Protein AF-A0A0C3FTD2-F1 (afdb_monomer_lite)

Sequence (176 aa):
MTSHFIVRVRRFALPCALFLIIILARHLLPASLKLTTSTSWLQHEVHIQGRWRPVRASLKLPPLPHIITFPPNSNSISTAPLSRMSRFDLKRKRSLEAATQKFQPPQLHFATDAVEQPRVSTDRIAASFRAVALAEKGIAMEQARARLQRGQAQRGQMRSSSWGTRTAKISLGKRR

Organism: Piloderma croceum (strain F 1598) (NCBI:txid765440)

Structure (mmCIF, N/CA/C/O backbone):
data_AF-A0A0C3FTD2-F1
#
_entry.id   AF-A0A0C3FTD2-F1
#
loop_
_atom_site.group_PDB
_atom_site.id
_atom_site.type_symbol
_atom_site.label_atom_id
_atom_site.label_alt_id
_atom_site.label_comp_id
_atom_site.label_asym_id
_atom_site.label_entity_id
_atom_site.label_seq_id
_atom_site.pdbx_PDB_ins_code
_atom_site.Cartn_x
_atom_site.Cartn_y
_atom_site.Cartn_z
_atom_site.occupancy
_atom_site.B_iso_or_equiv
_atom_site.auth_seq_id
_atom_site.auth_comp_id
_atom_site.auth_asym_id
_atom_site.auth_atom_id
_atom_site.pdbx_PDB_model_num
ATOM 1 N N . MET A 1 1 ? 54.713 -14.913 -41.358 1.00 56.16 1 MET A N 1
ATOM 2 C CA . MET A 1 1 ? 53.721 -15.234 -40.298 1.00 56.16 1 MET A CA 1
ATOM 3 C C . MET A 1 1 ? 53.389 -14.059 -39.359 1.00 56.16 1 MET A C 1
ATOM 5 O O . MET A 1 1 ? 52.632 -14.242 -38.417 1.00 56.16 1 MET A O 1
ATOM 9 N N . THR A 1 2 ? 53.873 -12.839 -39.612 1.00 59.28 2 THR A N 1
ATOM 10 C CA . THR A 1 2 ? 53.709 -11.680 -38.708 1.00 59.28 2 THR A CA 1
ATOM 11 C C . THR A 1 2 ? 52.505 -10.782 -39.037 1.00 59.28 2 THR A C 1
ATOM 13 O O . THR A 1 2 ? 51.988 -10.096 -38.159 1.00 59.28 2 THR A O 1
ATOM 16 N N . SER A 1 3 ? 51.983 -10.820 -40.268 1.00 58.59 3 SER A N 1
ATOM 17 C CA . SER A 1 3 ? 50.895 -9.938 -40.728 1.00 58.59 3 SER A CA 1
ATOM 18 C C . SER A 1 3 ? 49.524 -10.256 -40.111 1.00 58.59 3 SER A C 1
ATOM 20 O O . SER A 1 3 ? 48.761 -9.345 -39.792 1.00 58.59 3 SER A O 1
ATOM 22 N N . HIS A 1 4 ? 49.209 -11.532 -39.866 1.00 63.78 4 HIS A N 1
ATOM 23 C CA . HIS A 1 4 ? 47.929 -11.928 -39.261 1.00 63.78 4 HIS A CA 1
ATOM 24 C C . HIS A 1 4 ? 47.820 -11.579 -37.770 1.00 63.78 4 HIS A C 1
ATOM 26 O O . HIS A 1 4 ? 46.714 -11.345 -37.277 1.00 63.78 4 HIS A O 1
ATOM 32 N N . PHE A 1 5 ? 48.949 -11.502 -37.059 1.00 62.19 5 PHE A N 1
ATOM 33 C CA . PHE A 1 5 ? 48.976 -11.106 -35.650 1.00 62.19 5 PHE A CA 1
ATOM 34 C C . PHE A 1 5 ? 48.622 -9.626 -35.480 1.00 62.19 5 PHE A C 1
ATOM 36 O O . PHE A 1 5 ? 47.784 -9.286 -34.647 1.00 62.19 5 PHE A O 1
ATOM 43 N N . ILE A 1 6 ? 49.160 -8.757 -36.338 1.00 65.56 6 ILE A N 1
ATOM 44 C CA . ILE A 1 6 ? 48.936 -7.305 -36.277 1.00 65.56 6 ILE A CA 1
ATOM 45 C C . ILE A 1 6 ? 47.452 -6.959 -36.489 1.00 65.56 6 ILE A C 1
ATOM 47 O O . ILE A 1 6 ? 46.890 -6.128 -35.773 1.00 65.56 6 ILE A O 1
ATOM 51 N N . VAL A 1 7 ? 46.774 -7.645 -37.417 1.00 69.75 7 VAL A N 1
ATOM 52 C CA . VAL A 1 7 ? 45.342 -7.416 -37.685 1.00 69.75 7 VAL A CA 1
ATOM 53 C C . VAL A 1 7 ? 44.468 -7.855 -36.508 1.00 69.75 7 VAL A C 1
ATOM 55 O O . VAL A 1 7 ? 43.484 -7.186 -36.190 1.00 69.75 7 VAL A O 1
ATOM 58 N N . ARG A 1 8 ? 44.824 -8.952 -35.827 1.00 69.94 8 ARG A N 1
ATOM 59 C CA . ARG A 1 8 ? 44.081 -9.433 -34.651 1.00 69.94 8 ARG A CA 1
ATOM 60 C C . ARG A 1 8 ? 44.284 -8.510 -33.452 1.00 69.94 8 ARG A C 1
ATOM 62 O O . ARG A 1 8 ? 43.296 -8.109 -32.847 1.00 69.94 8 ARG A O 1
ATOM 69 N N . VAL A 1 9 ? 45.517 -8.083 -33.178 1.00 72.25 9 VAL A N 1
ATOM 70 C CA . VAL A 1 9 ? 45.818 -7.140 -32.085 1.00 72.25 9 VAL A CA 1
ATOM 71 C C . VAL A 1 9 ? 45.070 -5.815 -32.276 1.00 72.25 9 VAL A C 1
ATOM 73 O O . VAL A 1 9 ? 44.456 -5.313 -31.336 1.00 72.25 9 VAL A O 1
ATOM 76 N N . ARG A 1 10 ? 45.000 -5.294 -33.509 1.00 73.50 10 ARG A N 1
ATOM 77 C CA . ARG A 1 10 ? 44.269 -4.051 -33.816 1.00 73.50 10 ARG A CA 1
ATOM 78 C C . ARG A 1 10 ? 42.753 -4.167 -33.605 1.00 73.50 10 ARG A C 1
ATOM 80 O O . ARG A 1 10 ? 42.123 -3.195 -33.193 1.00 73.50 10 ARG A O 1
ATOM 87 N N . ARG A 1 11 ? 42.168 -5.347 -33.845 1.00 76.25 11 ARG A N 1
ATOM 88 C CA . ARG A 1 11 ? 40.733 -5.605 -33.614 1.00 76.25 11 ARG A CA 1
ATOM 89 C C . ARG A 1 11 ? 40.369 -5.686 -32.131 1.00 76.25 11 ARG A C 1
ATOM 91 O O . ARG A 1 11 ? 39.245 -5.342 -31.794 1.00 76.25 11 ARG A O 1
ATOM 98 N N . PHE A 1 12 ? 41.300 -6.089 -31.264 1.00 79.50 12 PHE A N 1
ATOM 99 C CA . PHE A 1 12 ? 41.093 -6.113 -29.809 1.00 79.50 12 PHE A CA 1
ATOM 100 C C . PHE A 1 12 ? 41.473 -4.796 -29.119 1.00 79.50 12 PHE A C 1
ATOM 102 O O . PHE A 1 12 ? 40.855 -4.429 -28.124 1.00 79.50 12 PHE A O 1
ATOM 109 N N . ALA A 1 13 ? 42.424 -4.038 -29.670 1.00 83.75 13 ALA A N 1
ATOM 110 C CA . ALA A 1 13 ? 42.819 -2.741 -29.119 1.00 83.75 13 ALA A CA 1
ATOM 111 C C . ALA A 1 13 ? 41.670 -1.714 -29.137 1.00 83.75 13 ALA A C 1
ATOM 113 O O . ALA A 1 13 ? 41.499 -0.960 -28.183 1.00 83.75 13 ALA A O 1
ATOM 114 N N . LEU A 1 14 ? 40.850 -1.722 -30.194 1.00 84.81 14 LEU A N 1
ATOM 115 C CA . LEU A 1 14 ? 39.708 -0.816 -30.367 1.00 84.81 14 LEU A CA 1
ATOM 116 C C . LEU A 1 14 ? 38.629 -0.960 -29.271 1.00 84.81 14 LEU A C 1
ATOM 118 O O . LEU A 1 14 ? 38.327 0.041 -28.620 1.00 84.81 14 LEU A O 1
ATOM 122 N N . PRO A 1 15 ? 38.067 -2.156 -29.001 1.00 87.50 15 PRO A N 1
ATOM 123 C CA . PRO A 1 15 ? 37.094 -2.326 -27.924 1.00 87.50 15 PRO A CA 1
ATOM 124 C C . PRO A 1 15 ? 37.710 -2.127 -26.533 1.00 87.50 15 PRO A C 1
ATOM 126 O O . PRO A 1 15 ? 37.036 -1.578 -25.665 1.00 87.50 15 PRO A O 1
ATOM 129 N N . CYS A 1 16 ? 38.981 -2.492 -26.316 1.00 88.81 16 CYS A N 1
ATOM 130 C CA . CYS A 1 16 ? 39.666 -2.232 -25.043 1.00 88.81 16 CYS A CA 1
ATOM 131 C C . CYS A 1 16 ? 39.819 -0.732 -24.762 1.00 88.81 16 CYS A C 1
ATOM 133 O O . CYS A 1 16 ? 39.530 -0.286 -23.653 1.00 88.81 16 CYS A O 1
ATOM 135 N N . ALA A 1 17 ? 40.218 0.058 -25.763 1.00 89.44 17 ALA A N 1
ATOM 136 C CA . ALA A 1 17 ? 40.300 1.510 -25.630 1.00 89.44 17 ALA A CA 1
ATOM 137 C C . ALA A 1 17 ? 38.919 2.126 -25.350 1.00 89.44 17 ALA A C 1
ATOM 139 O O . ALA A 1 17 ? 38.787 2.972 -24.469 1.00 89.44 17 ALA A O 1
ATOM 140 N N . LEU A 1 18 ? 37.874 1.656 -26.037 1.00 90.19 18 LEU A N 1
ATOM 141 C CA . LEU A 1 18 ? 36.503 2.137 -25.846 1.00 90.19 18 LEU A CA 1
ATOM 142 C C . LEU A 1 18 ? 35.978 1.809 -24.435 1.00 90.19 18 LEU A C 1
ATOM 144 O O . LEU A 1 18 ? 35.391 2.663 -23.773 1.00 90.19 18 LEU A O 1
ATOM 148 N N . PHE A 1 19 ? 36.256 0.605 -23.932 1.00 91.25 19 PHE A N 1
ATOM 149 C CA . PHE A 1 19 ? 35.902 0.198 -22.572 1.00 91.25 19 PHE A CA 1
ATOM 150 C C . PHE A 1 19 ? 36.610 1.049 -21.507 1.00 91.25 19 PHE A C 1
ATOM 152 O O . PHE A 1 19 ? 35.969 1.510 -20.561 1.00 91.25 19 PHE A O 1
ATOM 159 N N . LEU A 1 20 ? 37.905 1.328 -21.697 1.00 91.12 20 LEU A N 1
ATOM 160 C CA . LEU A 1 20 ? 38.660 2.226 -20.820 1.00 91.12 20 LEU A CA 1
ATOM 161 C C . LEU A 1 20 ? 38.093 3.648 -20.834 1.00 91.12 20 LEU A C 1
ATOM 163 O O . LEU A 1 20 ? 37.932 4.234 -19.767 1.00 91.12 20 LEU A O 1
ATOM 167 N N . ILE A 1 21 ? 37.715 4.178 -22.002 1.00 90.75 21 ILE A N 1
ATOM 168 C CA . ILE A 1 21 ? 37.077 5.499 -22.115 1.00 90.75 21 ILE A CA 1
ATOM 169 C C . ILE A 1 21 ? 35.747 5.535 -21.352 1.00 90.75 21 ILE A C 1
ATOM 171 O O . ILE A 1 21 ? 35.480 6.513 -20.661 1.00 90.75 21 ILE A O 1
ATOM 175 N N . ILE A 1 22 ? 34.926 4.480 -21.411 1.00 87.75 22 ILE A N 1
ATOM 176 C CA . ILE A 1 22 ? 33.652 4.417 -20.670 1.00 87.75 22 ILE A CA 1
ATOM 177 C C . ILE A 1 22 ? 33.888 4.401 -19.154 1.00 87.75 22 ILE A C 1
ATOM 179 O O . ILE A 1 22 ? 33.173 5.082 -18.415 1.00 87.75 22 ILE A O 1
ATOM 183 N N . ILE A 1 23 ? 34.880 3.645 -18.674 1.00 86.75 23 ILE A N 1
ATOM 184 C CA . ILE A 1 23 ? 35.241 3.618 -17.248 1.00 86.75 23 ILE A CA 1
ATOM 185 C C . ILE A 1 23 ? 35.757 4.987 -16.807 1.00 86.75 23 ILE A C 1
ATOM 187 O O . ILE A 1 23 ? 35.319 5.499 -15.776 1.00 86.75 23 ILE A O 1
ATOM 191 N N . LEU A 1 24 ? 36.636 5.599 -17.602 1.00 85.19 24 LEU A N 1
ATOM 192 C CA . LEU A 1 24 ? 37.183 6.917 -17.309 1.00 85.19 24 LEU A CA 1
ATOM 193 C C . LEU A 1 24 ? 36.079 7.976 -17.311 1.00 85.19 24 LEU A C 1
ATOM 195 O O . LEU A 1 24 ? 36.019 8.779 -16.392 1.00 85.19 24 LEU A O 1
ATOM 199 N N . ALA A 1 25 ? 35.147 7.926 -18.265 1.00 82.50 25 ALA A N 1
ATOM 200 C CA . ALA A 1 25 ? 33.978 8.797 -18.295 1.00 82.50 25 ALA A CA 1
ATOM 201 C C . ALA A 1 25 ? 33.096 8.604 -17.054 1.00 82.50 25 ALA A C 1
ATOM 203 O O . ALA A 1 25 ? 32.657 9.584 -16.472 1.00 82.50 25 ALA A O 1
ATOM 204 N N . ARG A 1 26 ? 32.879 7.372 -16.575 1.00 77.00 26 ARG A N 1
ATOM 205 C CA . ARG A 1 26 ? 32.138 7.136 -15.320 1.00 77.00 26 ARG A CA 1
ATOM 206 C C . ARG A 1 26 ? 32.865 7.640 -14.076 1.00 77.00 26 ARG A C 1
ATOM 208 O O . ARG A 1 26 ? 32.198 8.040 -13.130 1.00 77.00 26 ARG A O 1
ATOM 215 N N . HIS A 1 27 ? 34.194 7.606 -14.068 1.00 76.06 27 HIS A N 1
ATOM 216 C CA . HIS A 1 27 ? 34.996 8.140 -12.967 1.00 76.06 27 HIS A CA 1
ATOM 217 C C . HIS A 1 27 ? 35.133 9.667 -13.013 1.00 76.06 27 HIS A C 1
ATOM 219 O O . HIS A 1 27 ? 35.222 10.297 -11.962 1.00 76.06 27 HIS A O 1
ATOM 225 N N . LEU A 1 28 ? 35.143 10.250 -14.213 1.00 74.12 28 LEU A N 1
ATOM 226 C CA . LEU A 1 28 ? 35.252 11.688 -14.449 1.00 74.12 28 LEU A CA 1
ATOM 227 C C . LEU A 1 28 ? 33.896 12.397 -14.462 1.00 74.12 28 LEU A C 1
ATOM 229 O O . LEU A 1 28 ? 33.878 13.610 -14.297 1.00 74.12 28 LEU A O 1
ATOM 233 N N . LEU A 1 29 ? 32.775 11.688 -14.642 1.00 63.75 29 LEU A N 1
ATOM 234 C CA . LEU A 1 29 ? 31.450 12.215 -14.324 1.00 63.75 29 LEU A CA 1
ATOM 235 C C . LEU A 1 29 ? 31.308 12.185 -12.798 1.00 63.75 29 LEU A C 1
ATOM 237 O O . LEU A 1 29 ? 31.083 11.112 -12.231 1.00 63.75 29 LEU A O 1
ATOM 241 N N . PRO A 1 30 ? 31.423 13.327 -12.100 1.00 58.53 30 PRO A N 1
ATOM 242 C CA . PRO A 1 30 ? 31.181 13.339 -10.677 1.00 58.53 30 PRO A CA 1
ATOM 243 C C . PRO A 1 30 ? 29.718 12.948 -10.462 1.00 58.53 30 PRO A C 1
ATOM 245 O O . PRO A 1 30 ? 28.794 13.597 -10.954 1.00 58.53 30 PRO A O 1
ATOM 248 N N . ALA A 1 31 ? 29.488 11.886 -9.694 1.00 55.72 31 ALA A N 1
ATOM 249 C CA . ALA A 1 31 ? 28.179 11.545 -9.141 1.00 55.72 31 ALA A CA 1
ATOM 250 C C . ALA A 1 31 ? 27.763 12.572 -8.061 1.00 55.72 31 ALA A C 1
ATOM 252 O O . ALA A 1 31 ? 27.362 12.221 -6.952 1.00 55.72 31 ALA A O 1
ATOM 253 N N . SER A 1 32 ? 27.905 13.863 -8.366 1.00 52.16 32 SER A N 1
ATOM 254 C CA . SER A 1 32 ? 27.607 15.000 -7.507 1.00 52.16 32 SER A CA 1
ATOM 255 C C . SER A 1 32 ? 26.450 15.809 -8.087 1.00 52.16 32 SER A C 1
ATOM 257 O O . SER A 1 32 ? 26.518 17.023 -8.216 1.00 52.16 32 SER A O 1
ATOM 259 N N . LEU A 1 33 ? 25.341 15.135 -8.370 1.00 50.25 33 LEU A N 1
ATOM 260 C CA . LEU A 1 33 ? 24.035 15.728 -8.097 1.00 50.25 33 LEU A CA 1
ATOM 261 C C . LEU A 1 33 ? 23.563 15.188 -6.745 1.00 50.25 33 LEU A C 1
ATOM 263 O O . LEU A 1 33 ? 22.486 14.617 -6.609 1.00 50.25 33 LEU A O 1
ATOM 267 N N . LYS A 1 34 ? 24.399 15.361 -5.713 1.00 50.59 34 LYS A N 1
ATOM 268 C CA . LYS A 1 34 ? 23.869 15.474 -4.358 1.00 50.59 34 LYS A CA 1
ATOM 269 C C . LYS A 1 34 ? 23.172 16.819 -4.351 1.00 50.59 34 LYS A C 1
ATOM 271 O O . LYS A 1 34 ? 23.806 17.842 -4.122 1.00 50.59 34 LYS A O 1
ATOM 276 N N . LEU A 1 35 ? 21.890 16.800 -4.698 1.00 43.41 35 LEU A N 1
ATOM 277 C CA . LEU A 1 35 ? 20.977 17.882 -4.400 1.00 43.41 35 LEU A CA 1
ATOM 278 C C . LEU A 1 35 ? 21.065 18.058 -2.882 1.00 43.41 35 LEU A C 1
ATOM 280 O O . LEU A 1 35 ? 20.459 17.312 -2.116 1.00 43.41 35 LEU A O 1
ATOM 284 N N . THR A 1 36 ? 21.927 18.963 -2.436 1.00 44.47 36 THR A N 1
ATOM 285 C CA . THR A 1 36 ? 21.951 19.436 -1.065 1.00 44.47 36 THR A CA 1
ATOM 286 C C . THR A 1 36 ? 20.693 20.269 -0.909 1.00 44.47 36 THR A C 1
ATOM 288 O O . THR A 1 36 ? 20.728 21.494 -0.944 1.00 44.47 36 THR A O 1
ATOM 291 N N . THR A 1 37 ? 19.551 19.601 -0.756 1.00 45.97 37 THR A N 1
ATOM 292 C CA . THR A 1 37 ? 18.508 20.133 0.106 1.00 45.97 37 THR A CA 1
ATOM 293 C C . THR A 1 37 ? 19.159 20.215 1.473 1.00 45.97 37 THR A C 1
ATOM 295 O O . THR A 1 37 ? 19.251 19.224 2.198 1.00 45.97 37 THR A O 1
ATOM 298 N N . SER A 1 38 ? 19.719 21.382 1.776 1.00 43.91 38 SER A N 1
ATOM 299 C CA . SER A 1 38 ? 19.946 21.806 3.141 1.00 43.91 38 SER A CA 1
ATOM 300 C C . SER A 1 38 ? 18.590 21.715 3.828 1.00 43.91 38 SER A C 1
ATOM 302 O O . SER A 1 38 ? 17.763 22.621 3.729 1.00 43.91 38 SER A O 1
ATOM 304 N N . THR A 1 39 ? 18.318 20.576 4.455 1.00 47.16 39 THR A N 1
ATOM 305 C CA . THR A 1 39 ? 17.225 20.421 5.402 1.00 47.16 39 THR A CA 1
ATOM 306 C C . THR A 1 39 ? 17.636 21.253 6.604 1.00 47.16 39 THR A C 1
ATOM 308 O O . THR A 1 39 ? 18.190 20.751 7.580 1.00 47.16 39 THR A O 1
ATOM 311 N N . SER A 1 40 ? 17.476 22.571 6.496 1.00 45.31 40 SER A N 1
ATOM 312 C CA . SER A 1 40 ? 17.454 23.409 7.673 1.00 45.31 40 SER A CA 1
ATOM 313 C C . SER A 1 40 ? 16.330 22.840 8.524 1.00 45.31 40 SER A C 1
ATOM 315 O O . SER A 1 40 ? 15.197 22.724 8.053 1.00 45.31 40 SER A O 1
ATOM 317 N N . TRP A 1 41 ? 16.653 22.444 9.746 1.00 53.16 41 TRP A N 1
ATOM 318 C CA . TRP A 1 41 ? 15.704 22.039 10.775 1.00 53.16 41 TRP A CA 1
ATOM 319 C C . TRP A 1 41 ? 14.899 23.265 11.243 1.00 53.16 41 TRP A C 1
ATOM 321 O O . TRP A 1 41 ? 14.862 23.597 12.424 1.00 53.16 41 TRP A O 1
ATOM 331 N N . LEU A 1 42 ? 14.320 23.989 10.282 1.00 57.38 42 LEU A N 1
ATOM 332 C CA . LEU A 1 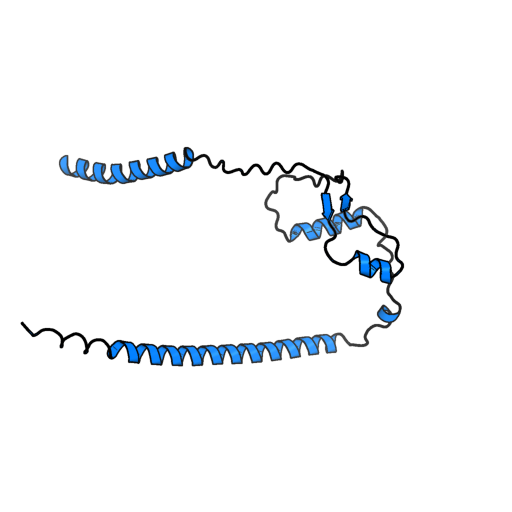42 ? 13.406 25.093 10.480 1.00 57.38 42 LEU A CA 1
ATOM 333 C C . LEU A 1 42 ? 12.136 24.513 11.089 1.00 57.38 42 LEU A C 1
ATOM 335 O O . LEU A 1 42 ? 11.711 23.398 10.776 1.00 57.38 42 LEU A O 1
ATOM 339 N N . GLN A 1 43 ? 11.599 25.278 12.024 1.00 59.69 43 GLN A N 1
ATOM 340 C CA . GLN A 1 43 ? 10.378 25.016 12.766 1.00 59.69 43 GLN A CA 1
ATOM 341 C C . GLN A 1 43 ? 9.330 24.350 11.868 1.00 59.69 43 GLN A C 1
ATOM 343 O O . GLN A 1 43 ? 9.060 24.816 10.763 1.00 59.69 43 GLN A O 1
ATOM 348 N N . HIS A 1 44 ? 8.767 23.230 12.325 1.00 63.81 44 HIS A N 1
ATOM 349 C CA . HIS A 1 44 ? 7.698 22.577 11.579 1.00 63.81 44 HIS A CA 1
ATOM 350 C C . HIS A 1 44 ? 6.451 23.450 11.716 1.00 63.81 44 HIS A C 1
ATOM 352 O O . HIS A 1 44 ? 5.786 23.440 12.754 1.00 63.81 44 HIS A O 1
ATOM 358 N N . GLU A 1 45 ? 6.192 24.246 10.685 1.00 73.75 45 GLU A N 1
ATOM 359 C CA . GLU A 1 45 ? 5.019 25.099 10.579 1.00 73.75 45 GLU A CA 1
ATOM 360 C C . GLU A 1 45 ? 3.895 24.323 9.892 1.00 73.75 45 GLU A C 1
ATOM 362 O O . GLU A 1 45 ? 4.017 23.896 8.741 1.00 73.75 45 GLU A O 1
ATOM 367 N N . VAL A 1 46 ? 2.793 24.100 10.608 1.00 75.94 46 VAL A N 1
ATOM 368 C CA . VAL A 1 46 ? 1.599 23.470 10.041 1.00 75.94 46 VAL A CA 1
ATOM 369 C C . VAL A 1 46 ? 0.552 24.544 9.781 1.00 75.94 46 VAL A C 1
ATOM 371 O O . VAL A 1 46 ? 0.015 25.139 10.717 1.00 75.94 46 VAL A O 1
ATOM 374 N N . HIS A 1 47 ? 0.244 24.762 8.501 1.00 82.75 47 HIS A N 1
ATOM 375 C CA . HIS A 1 47 ? -0.837 25.644 8.067 1.00 82.75 47 HIS A CA 1
ATOM 376 C C . HIS A 1 47 ? -2.155 24.879 7.961 1.00 82.75 47 HIS A C 1
ATOM 378 O O . HIS A 1 47 ? -2.267 23.909 7.206 1.00 82.75 47 HIS A O 1
ATOM 384 N N . ILE A 1 48 ? -3.186 25.353 8.658 1.00 79.81 48 ILE A N 1
ATOM 385 C CA . ILE A 1 48 ? -4.533 24.786 8.545 1.00 79.81 48 ILE A CA 1
ATOM 386 C C . ILE A 1 48 ? -5.276 25.496 7.409 1.00 79.81 48 ILE A C 1
ATOM 388 O O . ILE A 1 48 ? -5.737 26.630 7.554 1.00 79.81 48 ILE A O 1
ATOM 392 N N . GLN A 1 49 ? -5.410 24.819 6.269 1.00 84.62 49 GLN A N 1
ATOM 393 C CA . GLN A 1 49 ? -6.126 25.339 5.102 1.00 84.62 49 GLN A CA 1
ATOM 394 C C . GLN A 1 49 ? -7.637 25.036 5.166 1.00 84.62 49 GLN A C 1
ATOM 396 O O . GLN A 1 49 ? -8.073 24.075 5.797 1.00 84.62 49 GLN A O 1
ATOM 401 N N . GLY A 1 50 ? -8.454 25.860 4.496 1.00 84.75 50 GLY A N 1
ATOM 402 C CA . GLY A 1 50 ? -9.899 25.641 4.332 1.00 84.75 50 GLY A CA 1
ATOM 403 C C . GLY A 1 50 ? -10.813 26.487 5.234 1.00 84.75 50 GLY A C 1
ATOM 404 O O . GLY A 1 50 ? -10.384 27.420 5.911 1.00 84.75 50 GLY A O 1
ATOM 405 N N . ARG A 1 51 ? -12.118 26.171 5.232 1.00 86.31 51 ARG A N 1
ATOM 406 C CA . ARG A 1 51 ? -13.178 26.920 5.947 1.00 86.31 51 ARG A CA 1
ATOM 407 C C . ARG A 1 51 ? -13.334 26.506 7.417 1.00 86.31 51 ARG A C 1
ATOM 409 O O . ARG A 1 51 ? -14.442 26.465 7.944 1.00 86.31 51 ARG A O 1
ATOM 416 N N . TRP A 1 52 ? -12.235 26.211 8.104 1.00 90.62 52 TRP A N 1
ATOM 417 C CA . TRP A 1 52 ? -12.286 25.752 9.494 1.00 90.62 52 TRP A CA 1
ATOM 418 C C . TRP A 1 52 ? -12.730 26.862 10.467 1.00 90.62 52 TRP A C 1
ATOM 420 O O . TRP A 1 52 ? -13.404 26.578 11.454 1.00 90.62 52 TRP A O 1
ATOM 430 N N . ARG A 1 53 ? -12.416 28.135 10.173 1.00 87.69 53 ARG A N 1
ATOM 431 C CA . ARG A 1 53 ? -12.805 29.302 10.991 1.00 87.69 53 ARG A CA 1
ATOM 432 C C . ARG A 1 53 ? -14.332 29.460 11.123 1.00 87.69 53 ARG A C 1
ATOM 434 O O . ARG A 1 53 ? -14.801 29.489 12.259 1.00 87.69 53 ARG A O 1
ATOM 441 N N . PRO A 1 54 ? -15.116 29.506 10.021 1.00 90.06 54 PRO A N 1
ATOM 442 C CA . PRO A 1 54 ? -16.578 29.537 10.092 1.00 90.06 54 PRO A CA 1
ATOM 443 C C . PRO A 1 54 ? -17.172 28.359 10.865 1.00 90.06 54 PRO A C 1
ATOM 445 O O . PRO A 1 54 ? -18.055 28.552 11.694 1.00 90.06 54 PRO A O 1
ATOM 448 N N . VAL A 1 55 ? -16.661 27.145 10.627 1.00 91.12 55 VAL A N 1
ATOM 449 C CA . VAL A 1 55 ? -17.147 25.926 11.292 1.00 91.12 55 VAL A CA 1
ATOM 450 C C . VAL A 1 55 ? -16.909 26.019 12.797 1.00 91.12 55 VAL A C 1
ATOM 452 O O . VAL A 1 55 ? -17.823 25.816 13.590 1.00 91.12 55 VAL A O 1
ATOM 455 N N . ARG A 1 56 ? -15.712 26.429 13.214 1.00 92.62 56 ARG A N 1
ATOM 456 C CA . ARG A 1 56 ? -15.374 26.593 14.631 1.00 92.62 56 ARG A CA 1
ATOM 457 C C . ARG A 1 56 ? -16.211 27.686 15.307 1.00 92.62 56 ARG A C 1
ATOM 459 O O . ARG A 1 56 ? -16.676 27.479 1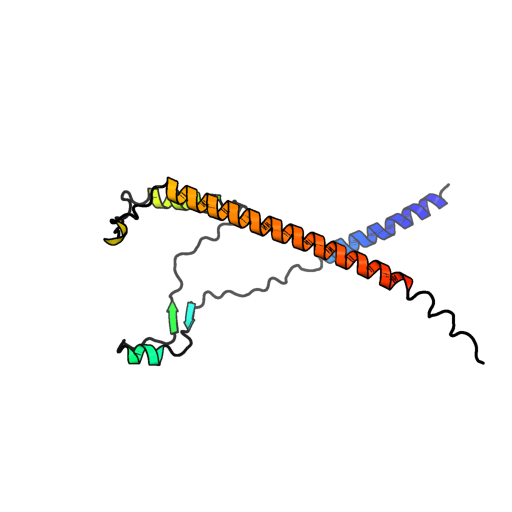6.424 1.00 92.62 56 ARG A O 1
ATOM 466 N N . ALA A 1 57 ? -16.468 28.792 14.604 1.00 91.06 57 ALA A N 1
ATOM 467 C CA . ALA A 1 57 ? -17.346 29.862 15.075 1.00 91.06 57 ALA A CA 1
ATOM 468 C C . ALA A 1 57 ? -18.805 29.397 15.230 1.00 91.06 57 ALA A C 1
ATOM 470 O O . ALA A 1 57 ? -19.427 29.695 16.247 1.00 91.06 57 ALA A O 1
ATOM 471 N N . SER A 1 58 ? -19.334 28.606 14.285 1.00 93.75 58 SER A N 1
ATOM 472 C CA . SER A 1 58 ? -20.685 28.026 14.405 1.00 93.75 58 SER A CA 1
ATOM 473 C C . SER A 1 58 ? -20.822 27.084 15.603 1.00 93.75 58 SER A C 1
ATOM 475 O O . SER A 1 58 ? -21.881 27.010 16.219 1.00 93.75 58 SER A O 1
ATOM 477 N N . LEU A 1 59 ? -19.724 26.428 15.983 1.00 93.62 59 LEU A N 1
ATOM 478 C CA . LEU A 1 59 ? -19.649 25.542 17.141 1.00 93.62 59 LEU A CA 1
ATOM 479 C C . LEU A 1 59 ? -19.327 26.286 18.450 1.00 93.62 59 LEU A C 1
ATOM 481 O O . LEU A 1 59 ? -19.120 25.638 19.472 1.00 93.62 59 LEU A O 1
ATOM 485 N N . LYS A 1 60 ? -19.265 27.628 18.433 1.00 93.69 60 LYS A N 1
ATOM 486 C CA . LYS A 1 60 ? -18.890 28.481 19.581 1.00 93.69 60 LYS A CA 1
ATOM 487 C C . LYS A 1 60 ? -17.571 28.065 20.249 1.00 93.69 60 LYS A C 1
ATOM 489 O O . LYS A 1 60 ? -17.374 28.263 21.445 1.00 93.69 60 LYS A O 1
ATOM 494 N N . LEU A 1 61 ? -16.657 27.487 19.473 1.00 91.19 61 LEU A N 1
ATOM 495 C CA . LEU A 1 61 ? -15.342 27.083 19.952 1.00 91.19 61 LEU A CA 1
ATOM 496 C C . LEU A 1 61 ? -14.372 28.275 19.888 1.00 91.19 61 LEU A C 1
ATOM 498 O O . LEU A 1 61 ? -14.469 29.097 18.972 1.00 91.19 61 LEU A O 1
ATOM 502 N N . PRO A 1 62 ? -13.401 28.366 20.814 1.00 89.25 62 PRO A N 1
ATOM 503 C CA . PRO A 1 62 ? -12.422 29.449 20.826 1.00 89.25 62 PRO A CA 1
ATOM 504 C C . PRO A 1 62 ? -11.603 29.484 19.522 1.00 89.25 62 PRO A C 1
ATOM 506 O O . PRO A 1 62 ? -11.341 28.429 18.931 1.00 89.25 62 PRO A O 1
ATOM 509 N N . PRO A 1 63 ? -11.180 30.665 19.041 1.00 86.62 63 PRO A N 1
ATOM 510 C CA . PRO A 1 63 ? -10.418 30.785 17.799 1.00 86.62 63 PRO A CA 1
ATOM 511 C C . PRO A 1 63 ? -9.040 30.110 17.915 1.00 86.62 63 PRO A C 1
ATOM 513 O O . PRO A 1 63 ? -8.400 30.162 18.960 1.00 86.62 63 PRO A O 1
ATOM 516 N N . LEU A 1 64 ? -8.589 29.456 16.838 1.00 85.88 64 LEU A N 1
ATOM 517 C CA . LEU A 1 64 ? -7.239 28.876 16.740 1.00 85.88 64 LEU A CA 1
ATOM 518 C C . LEU A 1 64 ? -6.320 29.806 15.930 1.00 85.88 64 LEU A C 1
ATOM 520 O O . LEU A 1 64 ? -6.807 30.520 15.051 1.00 85.88 64 LEU A O 1
ATOM 524 N N . PRO A 1 65 ? -4.998 29.793 16.140 1.00 84.56 65 PRO A N 1
ATOM 525 C CA . PRO A 1 65 ? -4.074 30.319 15.143 1.00 84.56 65 PRO A CA 1
ATOM 526 C C . PRO A 1 65 ? -4.131 29.500 13.839 1.00 84.56 65 PRO A C 1
ATOM 528 O O . PRO A 1 65 ? -4.404 28.302 13.842 1.00 84.56 65 PRO A O 1
ATOM 531 N N . HIS A 1 66 ? -3.865 30.162 12.706 1.00 78.69 66 HIS A N 1
ATOM 532 C CA . HIS A 1 66 ? -3.753 29.515 11.381 1.00 78.69 66 HIS A CA 1
ATOM 533 C C . HIS A 1 66 ? -2.504 28.651 11.233 1.00 78.69 66 HIS A C 1
ATOM 535 O O . HIS A 1 66 ? -2.423 27.814 10.335 1.00 78.69 66 HIS A O 1
ATOM 541 N N . ILE A 1 67 ? -1.536 28.923 12.093 1.00 79.00 67 ILE A N 1
ATOM 542 C CA . ILE A 1 67 ? -0.187 28.415 12.055 1.00 79.00 67 ILE A CA 1
ATOM 543 C C . ILE A 1 67 ? 0.084 27.812 13.422 1.00 79.00 67 ILE A C 1
ATOM 545 O O . ILE A 1 67 ? -0.029 28.496 14.441 1.00 79.00 67 ILE A O 1
ATOM 549 N N . ILE A 1 68 ? 0.422 26.530 13.436 1.00 78.25 68 ILE A N 1
ATOM 550 C CA . ILE A 1 68 ? 0.898 25.848 14.634 1.00 78.25 68 ILE A CA 1
ATOM 551 C C . ILE A 1 68 ? 2.377 25.563 14.408 1.00 78.25 68 ILE A C 1
ATOM 553 O O . ILE A 1 68 ? 2.732 24.802 13.506 1.00 78.25 68 ILE A O 1
ATOM 557 N N . THR A 1 69 ? 3.232 26.201 15.204 1.00 78.31 69 THR A N 1
ATOM 558 C CA . THR A 1 69 ? 4.675 25.961 15.205 1.00 78.31 69 THR A CA 1
ATOM 559 C C . THR A 1 69 ? 5.004 24.897 16.241 1.00 78.31 69 THR A C 1
ATOM 561 O O . THR A 1 69 ? 4.717 25.048 17.430 1.00 78.31 69 THR A O 1
ATOM 564 N N . PHE A 1 70 ? 5.607 23.798 15.796 1.00 71.69 70 PHE A N 1
ATOM 565 C CA . PHE A 1 70 ? 6.119 22.779 16.706 1.00 71.69 70 PHE A CA 1
ATOM 566 C C . PHE A 1 70 ? 7.599 23.049 16.996 1.00 71.69 70 PHE A C 1
ATOM 568 O O . PHE A 1 70 ? 8.368 23.267 16.050 1.00 71.69 70 PHE A O 1
ATOM 575 N N . PRO A 1 71 ? 8.030 23.033 18.274 1.00 67.75 71 PRO A N 1
ATOM 576 C CA . PRO A 1 71 ? 9.447 23.105 18.586 1.00 67.75 71 PRO A CA 1
ATOM 577 C C . PRO A 1 71 ? 10.164 21.895 17.966 1.00 67.75 71 PRO A C 1
ATOM 579 O O . PRO A 1 71 ? 9.585 20.804 17.899 1.00 67.75 71 PRO A O 1
ATOM 582 N N . PRO A 1 72 ? 11.412 22.057 17.495 1.00 63.72 72 PRO A N 1
ATOM 583 C CA . PRO A 1 72 ? 12.193 20.934 17.003 1.00 63.72 72 PRO A CA 1
ATOM 584 C C . PRO A 1 72 ? 12.368 19.937 18.153 1.00 63.72 72 PRO A C 1
ATOM 586 O O . PRO A 1 72 ? 13.012 20.236 19.156 1.00 63.72 72 PRO A O 1
ATOM 589 N N . ASN A 1 73 ? 11.738 18.768 18.036 1.00 58.09 73 ASN A N 1
ATOM 590 C CA . ASN A 1 73 ? 11.846 17.712 19.037 1.00 58.09 73 ASN A CA 1
ATOM 591 C C . ASN A 1 73 ? 13.326 17.364 19.265 1.00 58.09 73 ASN A C 1
ATOM 593 O O . ASN A 1 73 ? 14.020 16.958 18.336 1.00 58.09 73 ASN A O 1
ATOM 597 N N . SER A 1 74 ? 13.780 17.447 20.518 1.00 53.47 74 SER A N 1
ATOM 598 C CA . SER A 1 74 ? 15.099 16.989 20.983 1.00 53.47 74 SER A CA 1
ATOM 599 C C . SER A 1 74 ? 15.268 15.464 20.947 1.00 53.47 74 SER A C 1
ATOM 601 O O . SER A 1 74 ? 16.356 14.954 21.201 1.00 53.47 74 SER A O 1
ATOM 603 N N . ASN A 1 75 ? 14.220 14.723 20.578 1.00 54.09 75 ASN A N 1
ATOM 604 C CA . ASN A 1 75 ? 14.299 13.296 20.298 1.00 54.09 75 ASN A CA 1
ATOM 605 C C . ASN A 1 75 ? 14.886 13.091 18.902 1.00 54.09 75 ASN A C 1
ATOM 607 O O . ASN A 1 75 ? 14.179 12.782 17.938 1.00 54.09 75 ASN A O 1
ATOM 611 N N . SER A 1 76 ? 16.199 13.286 18.810 1.00 48.09 76 SER A N 1
ATOM 612 C CA . SER A 1 76 ? 17.008 12.829 17.696 1.00 48.09 76 SER A CA 1
ATOM 613 C C . SER A 1 76 ? 16.718 11.345 17.466 1.00 48.09 76 SER A C 1
ATOM 615 O O . SER A 1 76 ? 17.088 10.462 18.240 1.00 48.09 76 SER A O 1
ATOM 617 N N . ILE A 1 77 ? 16.016 11.045 16.377 1.00 52.59 77 ILE A N 1
ATOM 618 C CA . ILE A 1 77 ? 16.050 9.704 15.811 1.00 52.59 77 ILE A CA 1
ATOM 619 C C . ILE A 1 77 ? 17.497 9.532 15.360 1.00 52.59 77 ILE A C 1
ATOM 621 O O . ILE A 1 77 ? 17.887 10.05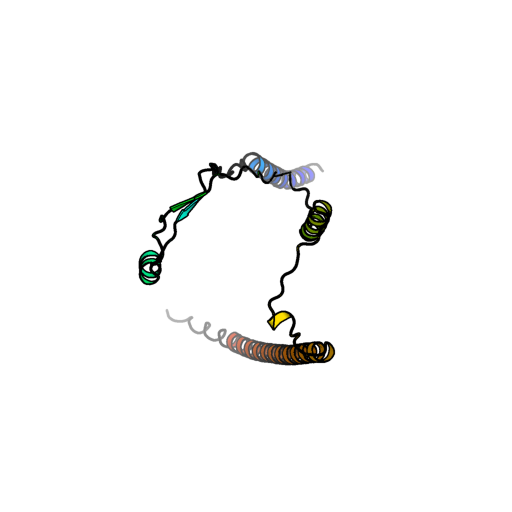9 14.321 1.00 52.59 77 ILE A O 1
ATOM 625 N N . SER A 1 78 ? 18.303 8.873 16.195 1.00 44.72 78 SER A N 1
ATOM 626 C CA . SER A 1 78 ? 19.666 8.473 15.865 1.00 44.72 78 SER A CA 1
ATOM 627 C C . SER A 1 78 ? 19.622 7.718 14.540 1.00 44.72 78 SER A C 1
ATOM 629 O O . SER A 1 78 ? 19.177 6.570 14.466 1.00 44.72 78 SER A O 1
ATOM 631 N N . THR A 1 79 ? 20.027 8.385 13.463 1.00 53.66 79 THR A N 1
ATOM 632 C CA . THR A 1 79 ? 20.303 7.754 12.177 1.00 53.66 79 THR A CA 1
ATOM 633 C C . THR A 1 79 ? 21.610 6.989 12.318 1.00 53.66 79 THR A C 1
ATOM 635 O O . THR A 1 79 ? 22.652 7.405 11.817 1.00 53.66 79 THR A O 1
ATOM 638 N N . ALA A 1 80 ? 21.561 5.871 13.041 1.00 55.81 80 ALA A N 1
ATOM 639 C CA . ALA A 1 80 ? 22.592 4.856 12.951 1.00 55.81 80 ALA A CA 1
ATOM 640 C C . ALA A 1 80 ? 22.642 4.345 11.495 1.00 55.81 80 ALA A C 1
ATOM 642 O O . ALA A 1 80 ? 21.590 4.223 10.851 1.00 55.81 80 ALA A O 1
ATOM 643 N N . PRO A 1 81 ? 23.835 4.060 10.946 1.00 50.12 81 PRO A N 1
ATOM 644 C CA . PRO A 1 81 ? 23.967 3.584 9.577 1.00 50.12 81 PRO A CA 1
ATOM 645 C C . PRO A 1 81 ? 23.202 2.265 9.424 1.00 50.12 81 PRO A C 1
ATOM 647 O O . PRO A 1 81 ? 23.475 1.285 10.117 1.00 50.12 81 PRO A O 1
ATOM 650 N N . LEU A 1 82 ? 22.210 2.256 8.527 1.00 52.84 82 LEU A N 1
ATOM 651 C CA . LEU A 1 82 ? 21.373 1.094 8.245 1.00 52.84 82 LEU A CA 1
ATOM 652 C C . LEU A 1 82 ? 22.215 -0.035 7.632 1.00 52.84 82 LEU A C 1
ATOM 654 O O . LEU A 1 82 ? 22.340 -0.148 6.412 1.00 52.84 82 LEU A O 1
ATOM 658 N N . SER A 1 83 ? 22.737 -0.921 8.481 1.00 50.94 83 SER A N 1
ATOM 659 C CA . SER A 1 83 ? 22.954 -2.311 8.085 1.00 50.94 83 SER A CA 1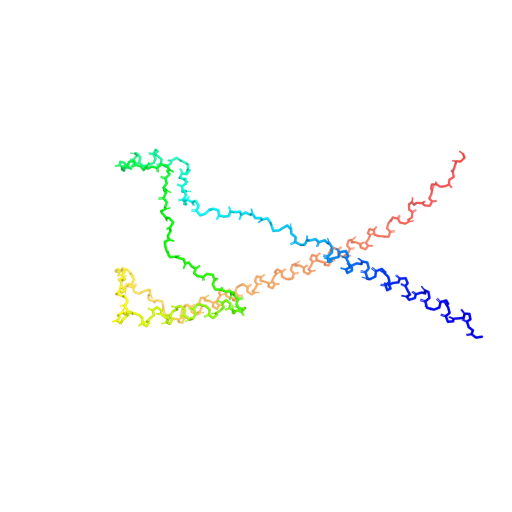
ATOM 660 C C . SER A 1 83 ? 21.598 -2.874 7.659 1.00 50.94 83 SER A C 1
ATOM 662 O O . SER A 1 83 ? 20.587 -2.618 8.316 1.00 50.94 83 SER A O 1
ATOM 664 N N . ARG A 1 84 ? 21.551 -3.559 6.513 1.00 57.91 84 ARG A N 1
ATOM 665 C CA . ARG A 1 84 ? 20.332 -4.059 5.855 1.00 57.91 84 ARG A CA 1
ATOM 666 C C . ARG A 1 84 ? 19.607 -5.092 6.730 1.00 57.91 84 ARG A C 1
ATOM 668 O O . ARG A 1 84 ? 19.655 -6.285 6.457 1.00 57.91 84 ARG A O 1
ATOM 675 N N . MET A 1 85 ? 18.919 -4.646 7.773 1.00 52.56 85 MET A N 1
ATOM 676 C CA . MET A 1 85 ? 18.023 -5.474 8.569 1.00 52.56 85 MET A CA 1
ATOM 677 C C . MET A 1 85 ? 16.634 -5.454 7.937 1.00 52.56 85 MET A C 1
ATOM 679 O O . MET A 1 85 ? 16.062 -4.402 7.644 1.00 52.56 85 MET A O 1
ATOM 683 N N . SER A 1 86 ? 16.124 -6.658 7.686 1.00 57.81 86 SER A N 1
ATOM 684 C CA . SER A 1 86 ? 14.797 -6.922 7.142 1.00 57.81 86 SER A CA 1
ATOM 685 C C . SER A 1 86 ? 13.724 -6.160 7.927 1.00 57.81 86 SER A C 1
ATOM 687 O O . SER A 1 86 ? 13.703 -6.179 9.158 1.00 57.81 86 SER A O 1
ATOM 689 N N . ARG A 1 87 ? 12.789 -5.507 7.221 1.00 58.03 87 ARG A N 1
ATOM 690 C CA . ARG A 1 87 ? 11.680 -4.728 7.820 1.00 58.03 87 ARG A CA 1
ATOM 691 C C . ARG A 1 87 ? 10.804 -5.560 8.770 1.00 58.03 87 ARG A C 1
ATOM 693 O O . ARG A 1 87 ? 10.069 -4.983 9.568 1.00 58.03 87 ARG A O 1
ATOM 700 N N . PHE A 1 88 ? 10.882 -6.888 8.689 1.00 55.19 88 PHE A N 1
ATOM 701 C CA . PHE A 1 88 ? 10.137 -7.807 9.545 1.00 55.19 88 PHE A CA 1
ATOM 702 C C . PHE A 1 88 ? 10.686 -7.867 10.985 1.00 55.19 88 PHE A C 1
ATOM 704 O O . PHE A 1 88 ? 9.902 -7.939 11.930 1.00 55.19 88 PHE A O 1
ATOM 711 N N . ASP A 1 89 ? 12.002 -7.724 11.179 1.00 55.62 89 ASP A N 1
ATOM 712 C CA . ASP A 1 89 ? 12.633 -7.863 12.504 1.00 55.62 89 ASP A CA 1
ATOM 713 C C . ASP A 1 89 ? 12.504 -6.609 13.385 1.00 55.62 89 ASP A C 1
ATOM 715 O O . ASP A 1 89 ? 12.525 -6.692 14.616 1.00 55.62 89 ASP A O 1
ATOM 719 N N . LEU A 1 90 ? 12.290 -5.435 12.779 1.00 56.06 90 LEU A N 1
ATOM 720 C CA . LEU A 1 90 ? 12.172 -4.166 13.511 1.00 56.06 90 LEU A CA 1
ATOM 721 C C . LEU A 1 90 ? 10.897 -4.069 14.359 1.00 56.06 90 LEU A C 1
ATOM 723 O O . LEU A 1 90 ? 10.918 -3.453 15.427 1.00 56.06 90 LEU A O 1
ATOM 727 N N . LYS A 1 91 ? 9.788 -4.685 13.924 1.00 59.09 91 LYS A N 1
ATOM 728 C CA . LYS A 1 91 ? 8.552 -4.704 14.726 1.00 59.09 91 LYS A CA 1
ATOM 729 C C . LYS A 1 91 ? 8.701 -5.577 15.972 1.00 59.09 91 LYS A C 1
ATOM 731 O O . LYS A 1 91 ? 8.227 -5.182 17.033 1.00 59.09 91 LYS A O 1
ATOM 736 N N . ARG A 1 92 ? 9.393 -6.716 15.858 1.00 58.53 92 ARG A N 1
ATOM 737 C CA . ARG A 1 92 ? 9.538 -7.694 16.947 1.00 58.53 92 ARG A CA 1
ATOM 738 C C . ARG A 1 92 ? 10.435 -7.187 18.078 1.00 58.53 92 ARG A C 1
ATOM 740 O O . ARG A 1 92 ? 10.127 -7.418 19.243 1.00 58.53 92 ARG A O 1
ATOM 747 N N . LYS A 1 93 ? 11.511 -6.458 17.751 1.00 58.66 93 LYS A N 1
ATOM 748 C CA . LYS A 1 93 ? 12.392 -5.860 18.770 1.00 58.66 93 LYS A CA 1
ATOM 749 C C . LYS A 1 93 ? 11.740 -4.697 19.521 1.00 58.66 93 LYS A C 1
ATOM 751 O O . LYS A 1 93 ? 11.824 -4.668 20.742 1.00 58.66 93 LYS A O 1
ATOM 756 N N . ARG A 1 94 ? 11.008 -3.803 18.837 1.00 58.72 94 ARG A N 1
ATOM 757 C CA . ARG A 1 94 ? 10.303 -2.691 19.512 1.00 58.72 94 ARG A CA 1
ATOM 758 C C . ARG A 1 94 ? 9.225 -3.159 20.485 1.00 58.72 94 ARG A C 1
ATOM 760 O O . ARG A 1 94 ? 9.064 -2.537 21.527 1.00 58.72 94 ARG A O 1
ATOM 767 N N . SER A 1 95 ? 8.497 -4.233 20.169 1.00 57.56 95 SER A N 1
ATOM 768 C CA . SER A 1 95 ? 7.490 -4.775 21.091 1.00 57.56 95 SER A CA 1
ATOM 769 C C . SER A 1 95 ? 8.110 -5.425 22.328 1.00 57.56 95 SER A C 1
ATOM 771 O O . SER A 1 95 ? 7.509 -5.378 23.393 1.00 57.56 95 SER A O 1
ATOM 773 N N . LEU A 1 96 ? 9.305 -6.012 22.195 1.00 59.25 96 LEU A N 1
ATOM 774 C CA . LEU A 1 96 ? 10.024 -6.615 23.317 1.00 59.25 96 LEU A CA 1
ATOM 775 C C . LEU A 1 96 ? 10.658 -5.548 24.215 1.00 59.25 96 LEU A C 1
ATOM 777 O O . LEU A 1 96 ? 10.457 -5.598 25.418 1.00 59.25 96 LEU A O 1
ATOM 781 N N . GLU A 1 97 ? 11.337 -4.545 23.653 1.00 58.22 97 GLU A N 1
ATOM 782 C CA . GLU A 1 97 ? 11.997 -3.486 24.438 1.00 58.22 97 GLU A CA 1
ATOM 783 C C . GLU A 1 97 ? 11.001 -2.545 25.144 1.00 58.22 97 GLU A C 1
ATOM 785 O O . GLU A 1 97 ? 11.267 -2.092 26.257 1.00 58.22 97 GLU A O 1
ATOM 790 N N . ALA A 1 98 ? 9.824 -2.299 24.553 1.00 56.75 98 ALA A N 1
ATOM 791 C CA . ALA A 1 98 ? 8.749 -1.548 25.209 1.00 56.75 98 ALA A CA 1
ATOM 792 C C . ALA A 1 98 ? 8.077 -2.332 26.352 1.00 56.75 98 ALA A C 1
ATOM 794 O O . ALA A 1 98 ? 7.546 -1.720 27.277 1.00 56.75 98 ALA A O 1
ATOM 795 N N . ALA A 1 99 ? 8.109 -3.669 26.308 1.00 55.50 99 ALA A N 1
ATOM 796 C CA . ALA A 1 99 ? 7.557 -4.519 27.360 1.00 55.50 99 ALA A CA 1
ATOM 797 C C . ALA A 1 99 ? 8.485 -4.622 28.584 1.00 55.50 99 ALA A C 1
ATOM 799 O O . ALA A 1 99 ? 8.003 -4.813 29.697 1.00 55.50 99 ALA A O 1
ATOM 800 N N . THR A 1 100 ? 9.802 -4.457 28.412 1.00 56.97 100 THR A N 1
ATOM 801 C CA . THR A 1 100 ? 10.768 -4.605 29.515 1.00 56.97 100 THR A CA 1
ATOM 802 C C . THR A 1 100 ? 10.911 -3.359 30.394 1.00 56.97 100 THR A C 1
ATOM 804 O O . THR A 1 100 ? 11.379 -3.474 31.522 1.00 56.97 100 THR A O 1
ATOM 807 N N . GLN A 1 101 ? 10.531 -2.164 29.918 1.00 57.66 101 GLN A N 1
ATOM 808 C CA . GLN A 1 101 ? 10.805 -0.910 30.642 1.00 57.66 101 GLN A CA 1
ATOM 809 C C . GLN A 1 101 ? 9.709 -0.454 31.618 1.00 57.66 101 GLN A C 1
ATOM 811 O O . GLN A 1 101 ? 9.952 0.470 32.392 1.00 57.66 101 GLN A O 1
ATOM 816 N N . LYS A 1 102 ? 8.528 -1.084 31.646 1.00 58.34 102 LYS A N 1
ATOM 817 C CA . LYS A 1 102 ? 7.491 -0.791 32.650 1.00 58.34 102 LYS A CA 1
ATOM 818 C C . LYS A 1 102 ? 6.749 -2.069 33.030 1.00 58.34 102 LYS A C 1
ATOM 820 O O . LYS A 1 102 ? 5.940 -2.573 32.261 1.00 58.34 102 LYS A O 1
ATOM 825 N N . PHE A 1 103 ? 7.024 -2.568 34.233 1.00 60.00 103 PHE A N 1
ATOM 826 C CA . PHE A 1 103 ? 6.347 -3.690 34.893 1.00 60.00 103 PHE A CA 1
ATOM 827 C C . PHE A 1 103 ? 4.892 -3.356 35.271 1.00 60.00 103 PHE A C 1
ATOM 829 O O . PHE A 1 103 ? 4.503 -3.416 36.432 1.00 60.00 103 PHE A O 1
ATOM 836 N N . GLN A 1 104 ? 4.073 -2.998 34.288 1.00 62.47 104 GLN A N 1
ATOM 837 C CA . GLN A 1 104 ? 2.628 -3.169 34.347 1.00 62.47 104 GLN A CA 1
ATOM 838 C C . GLN A 1 104 ? 2.079 -3.057 32.922 1.00 62.47 104 GLN A C 1
ATOM 840 O O . GLN A 1 104 ? 2.318 -2.040 32.262 1.00 62.47 104 GLN A O 1
ATOM 845 N N . PRO A 1 105 ? 1.361 -4.075 32.414 1.00 69.12 105 PRO A N 1
ATOM 846 C CA . PRO A 1 105 ? 0.601 -3.895 31.188 1.00 69.12 105 PRO A CA 1
ATOM 847 C C . PRO A 1 105 ? -0.377 -2.725 31.398 1.00 69.12 105 PRO A C 1
ATOM 849 O O . PRO A 1 105 ? -0.976 -2.628 32.472 1.00 69.12 105 PRO A O 1
ATOM 852 N N . PRO A 1 106 ? -0.529 -1.814 30.421 1.00 73.00 106 PRO A N 1
ATOM 853 C CA . PRO A 1 106 ? -1.472 -0.712 30.543 1.00 73.00 106 PRO A CA 1
ATOM 854 C C . PRO A 1 106 ? -2.881 -1.259 30.795 1.00 73.00 106 PRO A C 1
ATOM 856 O O . PRO A 1 106 ? -3.291 -2.238 30.169 1.00 73.00 106 PRO A O 1
ATOM 859 N N . GLN A 1 107 ? -3.618 -0.625 31.709 1.00 78.44 107 GLN A N 1
ATOM 860 C CA . GLN A 1 107 ? -5.000 -0.988 31.998 1.00 78.44 107 GLN A CA 1
ATOM 861 C C . GLN A 1 107 ? -5.846 -0.769 30.736 1.00 78.44 107 GLN A C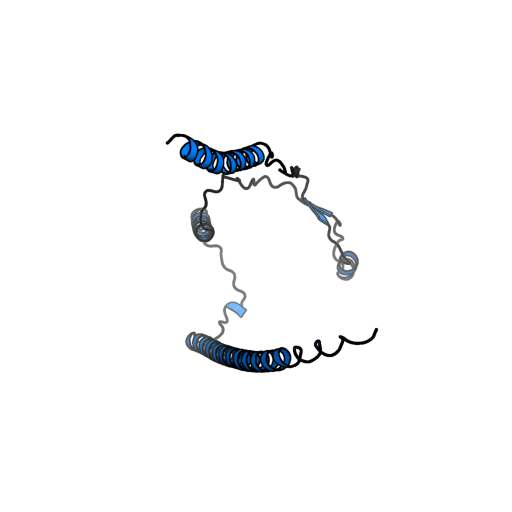 1
ATOM 863 O O . GLN A 1 107 ? -6.002 0.353 30.255 1.00 78.44 107 GLN A O 1
ATOM 868 N N . LEU A 1 108 ? -6.346 -1.862 30.159 1.00 77.38 108 LEU A N 1
ATOM 869 C CA . LEU A 1 108 ? -7.214 -1.819 28.987 1.00 77.38 108 LEU A CA 1
ATOM 870 C C . LEU A 1 108 ? -8.633 -1.477 29.448 1.00 77.38 108 LEU A C 1
ATOM 872 O O . LEU A 1 108 ? -9.286 -2.281 30.109 1.00 77.38 108 LEU A O 1
ATOM 876 N N . HIS A 1 109 ? -9.106 -0.282 29.104 1.00 80.25 109 HIS A N 1
ATOM 877 C CA . HIS A 1 109 ? -10.501 0.103 29.293 1.00 80.25 109 HIS A CA 1
ATOM 878 C C . HIS A 1 109 ? -11.291 -0.293 28.046 1.00 80.25 109 HIS A C 1
ATOM 880 O O . HIS A 1 109 ? -11.105 0.286 26.975 1.00 80.25 109 HIS A O 1
ATOM 886 N N . PHE A 1 110 ? -12.154 -1.297 28.180 1.00 79.81 110 PHE A N 1
ATOM 887 C CA . PHE A 1 110 ? -13.111 -1.665 27.143 1.00 79.81 110 PHE A CA 1
ATOM 888 C C . PHE A 1 110 ? -14.400 -0.872 27.346 1.00 79.81 110 PHE A C 1
ATOM 890 O O . PHE A 1 110 ? -14.837 -0.664 28.479 1.00 79.81 110 PHE A O 1
ATOM 897 N N . ALA A 1 111 ? -15.000 -0.417 26.249 1.00 79.69 111 ALA A N 1
ATOM 898 C CA . ALA A 1 111 ? -16.341 0.141 26.288 1.00 79.69 111 ALA A CA 1
ATOM 899 C C . ALA A 1 111 ? -17.347 -0.961 26.686 1.00 79.69 111 ALA A C 1
ATOM 901 O O . ALA A 1 111 ? -17.093 -2.150 26.477 1.00 79.69 111 ALA A O 1
ATOM 902 N N . THR A 1 112 ? -18.453 -0.593 27.335 1.00 78.38 112 THR A N 1
ATOM 903 C CA . THR A 1 112 ? -19.421 -1.554 27.902 1.00 78.38 112 THR A CA 1
ATOM 904 C C . THR A 1 112 ? -20.048 -2.461 26.841 1.00 78.38 112 THR A C 1
ATOM 906 O O . THR A 1 112 ? -20.322 -3.625 27.112 1.00 78.38 112 THR A O 1
ATOM 909 N N . ASP A 1 113 ? -20.185 -1.961 25.617 1.00 73.88 113 ASP A N 1
ATOM 910 C CA . ASP A 1 113 ? -20.611 -2.697 24.422 1.00 73.88 113 ASP A CA 1
ATOM 911 C C . ASP A 1 113 ? -19.558 -3.700 23.912 1.00 73.88 113 ASP A C 1
ATOM 913 O O . ASP A 1 113 ? -19.907 -4.699 23.293 1.00 73.88 113 ASP A O 1
ATOM 917 N N . ALA A 1 114 ? -18.270 -3.491 24.198 1.00 67.62 114 ALA A N 1
ATOM 918 C CA . ALA A 1 114 ? -17.205 -4.437 23.858 1.00 67.62 114 ALA A CA 1
ATOM 919 C C . ALA A 1 114 ? -17.114 -5.619 24.844 1.00 67.62 114 ALA A C 1
ATOM 921 O O . ALA A 1 114 ? -16.569 -6.671 24.499 1.00 67.62 114 ALA A O 1
ATOM 922 N N . VAL A 1 115 ? -17.645 -5.460 26.063 1.00 66.88 115 VAL A N 1
ATOM 923 C CA . VAL A 1 115 ? -17.807 -6.554 27.041 1.00 66.88 115 VAL A CA 1
ATOM 924 C C . VAL A 1 115 ? -18.957 -7.475 26.629 1.00 66.88 115 VAL A C 1
ATOM 926 O O . VAL A 1 115 ? -18.891 -8.689 26.838 1.00 66.88 115 VAL A O 1
ATOM 929 N N . GLU A 1 116 ? -19.976 -6.921 25.973 1.00 71.12 116 GLU A N 1
ATOM 930 C CA . GLU A 1 116 ? -21.037 -7.669 25.307 1.00 71.12 116 GLU A CA 1
ATOM 931 C C . GLU A 1 116 ? -20.493 -8.308 24.022 1.00 71.12 116 GLU A C 1
ATOM 933 O O . GLU A 1 116 ? -20.726 -7.857 22.904 1.00 71.12 116 GLU A O 1
ATOM 938 N N . GLN A 1 117 ? -19.701 -9.369 24.188 1.00 64.44 117 GLN A N 1
ATOM 939 C CA . GLN A 1 117 ? -19.105 -10.109 23.081 1.00 64.44 117 GLN A CA 1
ATOM 940 C C . GLN A 1 117 ? -20.144 -10.396 21.984 1.00 64.44 117 GLN A C 1
ATOM 942 O O . GLN A 1 117 ? -21.239 -10.891 22.287 1.00 64.44 117 GLN A O 1
ATOM 947 N N . PRO A 1 118 ? -19.808 -10.202 20.695 1.00 63.88 118 PRO A N 1
ATOM 948 C CA . PRO A 1 118 ? -20.626 -10.761 19.636 1.00 63.88 118 PRO A CA 1
ATOM 949 C C . PRO A 1 118 ? -20.651 -12.282 19.829 1.00 63.88 118 PRO A C 1
ATOM 951 O O . PRO A 1 118 ? -19.617 -12.943 19.749 1.00 63.88 118 PRO A O 1
ATOM 954 N N . ARG A 1 119 ? -21.840 -12.845 20.086 1.00 73.56 119 ARG A N 1
ATOM 955 C CA . ARG A 1 119 ? -22.104 -14.285 20.312 1.00 73.56 119 ARG A CA 1
ATOM 956 C C . ARG A 1 119 ? -21.907 -15.139 19.052 1.00 73.56 119 ARG A C 1
ATOM 958 O O . ARG A 1 119 ? -22.658 -16.076 18.784 1.00 73.56 119 ARG A O 1
ATOM 965 N N . VAL A 1 120 ? -20.953 -14.777 18.208 1.00 78.25 120 VAL A N 1
ATOM 966 C CA . VAL A 1 120 ? -20.655 -15.495 16.982 1.00 78.25 120 VAL A CA 1
ATOM 967 C C . VAL A 1 120 ? -19.572 -16.504 17.324 1.00 78.25 120 VAL A C 1
ATOM 969 O O . VAL A 1 120 ? -18.422 -16.146 17.552 1.00 78.25 120 VAL A O 1
ATOM 972 N N . SER A 1 121 ? -19.951 -17.780 17.366 1.00 87.31 121 SER A N 1
ATOM 973 C CA . SER A 1 121 ? -19.001 -18.884 17.504 1.00 87.31 121 SER A CA 1
ATOM 974 C C . SER A 1 121 ? -17.890 -18.760 16.460 1.00 87.31 121 SER A C 1
ATOM 976 O O . SER A 1 121 ? -18.169 -18.455 15.295 1.00 87.31 121 SER A O 1
ATOM 978 N N . THR A 1 122 ? -16.657 -19.076 16.844 1.00 89.12 122 THR A N 1
ATOM 979 C CA . THR A 1 122 ? -15.489 -19.122 15.948 1.00 89.12 122 THR A CA 1
ATOM 980 C C . THR A 1 122 ? -15.755 -19.940 14.684 1.00 89.12 122 THR A C 1
ATOM 982 O O . THR A 1 122 ? -15.347 -19.541 13.595 1.00 89.12 122 THR A O 1
ATOM 985 N N . ASP A 1 123 ? -16.527 -21.019 14.797 1.00 88.88 123 ASP A N 1
ATOM 986 C CA . ASP A 1 123 ? -16.916 -21.870 13.669 1.00 88.88 123 ASP A CA 1
ATOM 987 C C . ASP A 1 123 ? -17.769 -21.137 12.634 1.00 88.88 123 ASP A C 1
ATOM 989 O O . ASP A 1 123 ? -17.605 -21.332 11.431 1.00 88.88 123 ASP A O 1
ATOM 993 N N . ARG A 1 124 ? -18.642 -20.231 13.083 1.00 89.62 124 ARG A N 1
ATOM 994 C CA . ARG A 1 124 ? -19.498 -19.418 12.210 1.00 89.62 124 ARG A CA 1
ATOM 995 C C . ARG A 1 124 ? -18.684 -18.359 11.470 1.00 89.62 124 ARG A C 1
ATOM 997 O O . ARG A 1 124 ? -18.938 -18.117 10.293 1.00 89.62 124 ARG A O 1
ATOM 1004 N N . ILE A 1 125 ? -17.669 -17.802 12.127 1.00 88.31 125 ILE A N 1
ATOM 1005 C CA . ILE A 1 125 ? -16.694 -16.895 11.507 1.00 88.31 125 ILE A CA 1
ATOM 1006 C C . ILE A 1 125 ? -15.857 -17.655 10.466 1.00 88.31 125 ILE A C 1
ATOM 1008 O O . ILE A 1 125 ? -15.707 -17.216 9.323 1.00 88.31 125 ILE A O 1
ATOM 1012 N N . ALA A 1 126 ? -15.350 -18.837 10.819 1.00 92.69 126 ALA A N 1
ATOM 1013 C CA . ALA A 1 126 ? -14.593 -19.679 9.896 1.00 92.69 126 ALA A CA 1
ATOM 1014 C C . ALA A 1 126 ? -15.443 -20.098 8.684 1.00 92.69 126 ALA A C 1
ATOM 1016 O O . ALA A 1 126 ? -14.964 -20.061 7.549 1.00 92.69 126 ALA A O 1
ATOM 1017 N N . ALA A 1 127 ? -16.714 -20.442 8.904 1.00 95.06 127 ALA A N 1
ATOM 1018 C CA . ALA A 1 127 ? -17.658 -20.765 7.842 1.00 95.06 127 ALA A CA 1
ATOM 1019 C C . ALA A 1 127 ? -17.896 -19.572 6.904 1.00 95.06 127 ALA A C 1
ATOM 1021 O O . ALA A 1 127 ? -17.859 -19.759 5.687 1.00 95.06 127 ALA A O 1
ATOM 1022 N N . SER A 1 128 ? -18.054 -18.349 7.429 1.00 94.75 128 SER A N 1
ATOM 1023 C CA . SER A 1 128 ? -18.214 -17.161 6.580 1.00 94.75 128 SER A CA 1
ATOM 1024 C C . SER A 1 128 ? -16.973 -16.883 5.735 1.00 94.75 128 SER A C 1
ATOM 1026 O O . SER A 1 128 ? -17.102 -16.608 4.545 1.00 94.75 128 SER A O 1
ATOM 1028 N N . PHE A 1 129 ? -15.768 -17.035 6.294 1.00 95.19 129 PHE A N 1
ATOM 1029 C CA . PHE A 1 129 ? -14.536 -16.864 5.516 1.00 95.19 129 PHE A CA 1
ATOM 1030 C C . PHE A 1 129 ? -14.386 -17.922 4.423 1.00 95.19 129 PHE A C 1
ATOM 1032 O O . PHE A 1 129 ? -14.016 -17.591 3.298 1.00 95.19 129 PHE A O 1
ATOM 1039 N N . ARG A 1 130 ? -14.715 -19.187 4.717 1.00 95.62 130 ARG A N 1
ATOM 1040 C CA . ARG A 1 130 ? -14.716 -20.254 3.704 1.00 95.62 130 ARG A CA 1
ATOM 1041 C C . ARG A 1 130 ? -15.722 -19.965 2.591 1.00 95.62 130 ARG A C 1
ATOM 1043 O O . ARG A 1 130 ? -15.386 -20.142 1.424 1.00 95.62 130 ARG A O 1
ATOM 1050 N N . ALA A 1 131 ? -16.921 -19.495 2.935 1.00 94.75 131 ALA A N 1
ATOM 1051 C CA . ALA A 1 131 ? -17.945 -19.140 1.957 1.00 94.75 131 ALA A CA 1
ATOM 1052 C C . ALA A 1 131 ? -17.481 -18.003 1.032 1.00 94.75 131 ALA A C 1
ATOM 1054 O O . ALA A 1 131 ? -17.596 -18.125 -0.187 1.00 94.75 131 ALA A O 1
ATOM 1055 N N . VAL A 1 132 ? -16.881 -16.947 1.593 1.00 95.06 132 VAL A N 1
ATOM 1056 C CA . VAL A 1 132 ? -16.311 -15.834 0.814 1.00 95.06 132 VAL A CA 1
ATOM 1057 C C . VAL A 1 132 ? -15.184 -16.323 -0.095 1.00 95.06 132 VAL A C 1
ATOM 1059 O O . VAL A 1 132 ? -15.210 -16.055 -1.293 1.00 95.06 132 VAL A O 1
ATOM 1062 N N . ALA A 1 133 ? -14.247 -17.115 0.427 1.00 94.06 133 ALA A N 1
ATOM 1063 C CA . ALA A 1 133 ? -13.134 -17.639 -0.363 1.00 94.06 133 ALA A CA 1
ATOM 1064 C C . ALA A 1 133 ? -13.603 -18.526 -1.533 1.00 94.06 133 ALA A C 1
ATOM 1066 O O . ALA A 1 133 ? -13.038 -18.474 -2.628 1.00 94.06 133 ALA A O 1
ATOM 1067 N N . LEU A 1 134 ? -14.649 -19.336 -1.332 1.00 95.06 134 LEU A N 1
ATOM 1068 C CA . LEU A 1 134 ? -15.241 -20.145 -2.401 1.00 95.06 134 LEU A CA 1
ATOM 1069 C C . LEU A 1 134 ? -15.943 -19.280 -3.454 1.00 95.06 134 LEU A C 1
ATOM 1071 O O . LEU A 1 134 ? -15.786 -19.543 -4.649 1.00 95.06 134 LEU A O 1
ATOM 1075 N N . ALA A 1 135 ? -16.662 -18.239 -3.032 1.0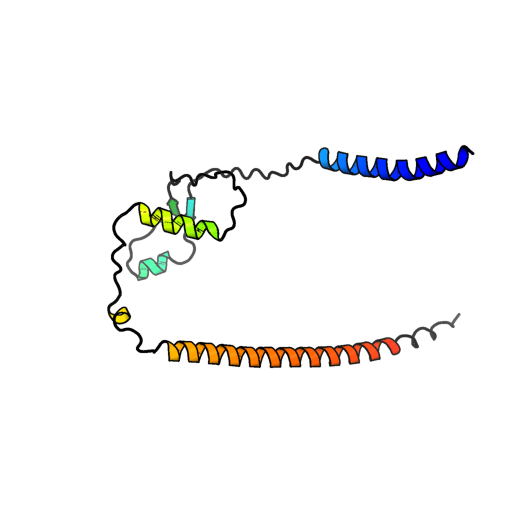0 94.06 135 ALA A N 1
ATOM 1076 C CA . ALA A 1 135 ? -17.304 -17.294 -3.942 1.00 94.06 135 ALA A CA 1
ATOM 1077 C C . ALA A 1 135 ? -16.268 -16.535 -4.791 1.00 94.06 135 ALA A C 1
ATOM 1079 O O . ALA A 1 135 ? -16.381 -16.495 -6.018 1.00 94.06 135 ALA A O 1
ATOM 1080 N N . GLU A 1 136 ? -15.205 -16.019 -4.169 1.00 92.19 136 GLU A N 1
ATOM 1081 C CA . GLU A 1 136 ? -14.109 -15.336 -4.867 1.00 92.19 136 GLU A CA 1
ATOM 1082 C C . GLU A 1 136 ? -13.402 -16.255 -5.868 1.00 92.19 136 GLU A C 1
ATOM 1084 O O . GLU A 1 136 ? -13.124 -15.852 -7.001 1.00 92.19 136 GLU A O 1
ATOM 1089 N N . LYS A 1 137 ? -13.167 -17.518 -5.493 1.00 94.19 137 LYS A N 1
ATOM 1090 C CA . LYS A 1 137 ? -12.592 -18.524 -6.395 1.00 94.19 137 LYS A CA 1
ATOM 1091 C C . LYS A 1 137 ? -13.477 -18.751 -7.628 1.00 94.19 137 LYS A C 1
ATOM 1093 O O . LYS A 1 137 ? -12.949 -18.899 -8.732 1.00 94.19 137 LYS A O 1
ATOM 1098 N N . GLY A 1 138 ? -14.801 -18.767 -7.455 1.00 90.06 138 GLY A N 1
ATOM 1099 C CA . GLY A 1 138 ? -15.765 -18.877 -8.553 1.00 90.06 138 GLY A CA 1
ATOM 1100 C C . GLY A 1 138 ? -15.676 -17.697 -9.523 1.00 90.06 138 GLY A C 1
ATOM 1101 O O . GLY A 1 138 ? -15.481 -17.898 -10.723 1.00 90.06 138 GLY A O 1
ATOM 1102 N N . ILE A 1 139 ? -15.702 -16.473 -8.989 1.00 90.69 139 ILE A N 1
ATOM 1103 C CA . ILE A 1 139 ? -15.589 -15.232 -9.773 1.00 90.69 139 ILE A CA 1
ATOM 1104 C C . ILE A 1 139 ? -14.255 -15.188 -10.532 1.00 90.69 139 ILE A C 1
ATOM 1106 O O . ILE A 1 139 ? -14.216 -14.857 -11.719 1.00 90.69 139 ILE A O 1
ATOM 1110 N N . ALA A 1 140 ? -13.153 -15.568 -9.881 1.00 88.31 140 ALA A N 1
ATOM 1111 C CA . ALA A 1 140 ? -11.837 -15.605 -10.511 1.00 88.31 140 ALA A CA 1
ATOM 1112 C C . ALA A 1 140 ? -11.779 -16.600 -11.685 1.00 88.31 140 ALA A C 1
ATOM 1114 O O . ALA A 1 140 ? -11.213 -16.283 -12.735 1.00 88.31 140 ALA A O 1
ATOM 1115 N N . MET A 1 141 ? -12.389 -17.784 -11.546 1.00 91.75 141 MET A N 1
ATOM 1116 C CA . MET A 1 141 ? -12.470 -18.760 -12.638 1.00 91.75 141 MET A CA 1
ATOM 1117 C C . MET A 1 141 ? -13.311 -18.255 -13.811 1.00 91.75 141 MET A C 1
ATOM 1119 O O . MET A 1 141 ? -12.925 -18.444 -14.968 1.00 91.75 141 MET A O 1
ATOM 1123 N N . GLU A 1 142 ? -14.436 -17.602 -13.537 1.00 91.25 142 GLU A N 1
ATOM 1124 C CA . GLU A 1 142 ? -15.296 -17.036 -14.576 1.00 91.25 142 GLU A CA 1
ATOM 1125 C C . GLU A 1 142 ? -14.586 -15.915 -15.345 1.00 91.25 142 GLU A C 1
ATOM 1127 O O . GLU A 1 142 ? -14.549 -15.923 -16.579 1.00 91.25 142 GLU A O 1
ATOM 1132 N N . GLN A 1 143 ? -13.902 -15.015 -14.634 1.00 90.12 143 GLN A N 1
ATOM 1133 C CA . GLN A 1 143 ? -13.079 -13.977 -15.254 1.00 90.12 143 GLN A CA 1
ATOM 1134 C C . GLN A 1 143 ? -11.933 -14.565 -16.088 1.00 90.12 143 GLN A C 1
ATOM 1136 O O . GLN A 1 143 ? -11.643 -14.063 -17.179 1.00 90.12 143 GLN A O 1
ATOM 1141 N N . ALA A 1 144 ? -11.287 -15.633 -15.614 1.00 89.69 144 ALA A N 1
ATOM 1142 C CA . ALA A 1 144 ? -10.244 -16.320 -16.370 1.00 89.69 144 ALA A CA 1
ATOM 1143 C C . ALA A 1 144 ? -10.794 -16.919 -17.678 1.00 89.69 144 ALA A C 1
ATOM 1145 O O . ALA A 1 144 ? -10.192 -16.730 -18.739 1.00 89.69 144 ALA A O 1
ATOM 1146 N N . ARG A 1 145 ? -11.969 -17.562 -17.636 1.00 90.38 145 ARG A N 1
ATOM 1147 C CA . ARG A 1 145 ? -12.651 -18.084 -18.836 1.00 90.38 145 ARG A CA 1
ATOM 1148 C C . ARG A 1 145 ? -13.028 -16.969 -19.811 1.00 90.38 145 ARG A C 1
ATOM 1150 O O . ARG A 1 145 ? -12.743 -17.088 -21.004 1.00 90.38 145 ARG A O 1
ATOM 1157 N N . ALA A 1 146 ? -13.582 -15.863 -19.317 1.00 88.12 146 ALA A N 1
ATOM 1158 C CA . ALA A 1 146 ? -13.943 -14.713 -20.146 1.00 88.12 146 ALA A CA 1
ATOM 1159 C C . ALA A 1 146 ? -12.724 -14.106 -20.869 1.00 88.12 146 ALA A C 1
ATOM 1161 O O . ALA A 1 146 ? -12.810 -13.726 -22.040 1.00 88.12 146 ALA A O 1
ATOM 1162 N N . ARG A 1 147 ? -11.559 -14.051 -20.207 1.00 85.56 147 ARG A N 1
ATOM 1163 C CA . ARG A 1 147 ? -10.304 -13.581 -20.822 1.00 85.56 147 ARG A CA 1
ATOM 1164 C C . ARG A 1 147 ? -9.818 -14.508 -21.936 1.00 85.56 147 ARG A C 1
ATOM 1166 O O . ARG A 1 147 ? -9.400 -14.014 -22.983 1.00 85.56 147 ARG A O 1
ATOM 1173 N N . LEU A 1 148 ? -9.903 -15.825 -21.743 1.00 86.38 148 LEU A N 1
ATOM 1174 C CA . LEU A 1 148 ? -9.519 -16.800 -22.771 1.00 86.38 148 LEU A CA 1
ATOM 1175 C C . LEU A 1 148 ? -10.399 -16.682 -24.023 1.00 86.38 148 LEU A C 1
ATOM 1177 O O . LEU A 1 148 ? -9.871 -16.645 -25.134 1.00 86.38 148 LEU A O 1
ATOM 1181 N N . GLN A 1 149 ? -11.717 -16.540 -23.851 1.00 83.31 149 GLN A N 1
ATOM 1182 C CA . GLN A 1 149 ? -12.650 -16.377 -24.973 1.00 83.31 149 GLN A CA 1
ATOM 1183 C C . GLN A 1 149 ? -12.386 -15.086 -25.764 1.00 83.31 149 GLN A C 1
ATOM 1185 O O . GLN A 1 149 ? -12.306 -15.116 -26.994 1.00 83.31 149 GLN A O 1
ATOM 1190 N N . ARG A 1 150 ? -12.154 -13.956 -25.078 1.00 81.25 150 ARG A N 1
ATOM 1191 C CA . ARG A 1 150 ? -11.797 -12.685 -25.740 1.00 81.25 150 ARG A CA 1
ATOM 1192 C C . ARG A 1 150 ? -10.464 -12.770 -26.489 1.00 81.25 150 ARG A C 1
ATOM 1194 O O . ARG A 1 150 ? -10.358 -12.262 -27.604 1.00 81.25 150 ARG A O 1
ATOM 1201 N N . GLY A 1 151 ? -9.466 -13.443 -25.914 1.00 75.06 151 GLY A N 1
ATOM 1202 C CA . GLY A 1 151 ? -8.164 -13.642 -26.558 1.00 75.06 151 GLY A CA 1
ATOM 1203 C C . GLY A 1 151 ? -8.238 -14.491 -27.834 1.00 75.06 151 GLY A C 1
ATOM 1204 O O . GLY A 1 151 ? -7.523 -14.215 -28.799 1.00 75.06 151 GLY A O 1
ATOM 1205 N N . GLN A 1 152 ? -9.123 -15.492 -27.877 1.00 74.38 152 GLN A N 1
ATOM 1206 C CA . GLN A 1 152 ? -9.355 -16.293 -29.084 1.00 74.38 152 GLN A CA 1
ATOM 1207 C C . GLN A 1 152 ? -10.084 -15.497 -30.178 1.00 74.38 152 GLN A C 1
ATOM 1209 O O . GLN A 1 152 ? -9.660 -15.541 -31.335 1.00 74.38 152 GLN A O 1
ATOM 1214 N N . ALA A 1 153 ? -11.100 -14.705 -29.818 1.00 68.25 153 ALA A N 1
ATOM 1215 C CA . ALA A 1 153 ? -11.816 -13.845 -30.766 1.00 68.25 153 ALA A CA 1
ATOM 1216 C C . ALA A 1 153 ? -10.890 -12.799 -31.424 1.00 68.25 153 ALA A C 1
ATOM 1218 O O . ALA A 1 153 ? -10.923 -12.611 -32.641 1.00 68.25 153 ALA A O 1
ATOM 1219 N N . GLN A 1 154 ? -9.992 -12.179 -30.648 1.00 61.62 154 GLN A N 1
ATOM 1220 C CA . GLN A 1 154 ? -9.024 -11.207 -31.176 1.00 61.62 154 GLN A CA 1
ATOM 1221 C C . GLN A 1 154 ? -7.970 -11.844 -32.097 1.00 61.62 154 GLN A C 1
ATOM 1223 O O . GLN A 1 154 ? -7.615 -11.263 -33.125 1.00 61.62 154 GLN A O 1
ATOM 1228 N N . ARG A 1 155 ? -7.496 -13.061 -31.787 1.00 61.09 155 ARG A N 1
ATOM 1229 C CA . ARG A 1 155 ? -6.557 -13.787 -32.667 1.00 61.09 155 ARG A CA 1
ATOM 1230 C C . ARG A 1 155 ? -7.192 -14.198 -34.000 1.00 61.09 155 ARG A C 1
ATOM 1232 O O . ARG A 1 155 ? -6.488 -14.222 -35.009 1.00 61.09 155 ARG A O 1
ATOM 1239 N N . GLY A 1 156 ? -8.495 -14.488 -34.018 1.00 60.47 156 GLY A N 1
ATOM 1240 C CA . GLY A 1 156 ? -9.246 -14.765 -35.247 1.00 60.47 156 GLY A CA 1
ATOM 1241 C C . GLY A 1 156 ? -9.344 -13.548 -36.174 1.00 60.47 156 GLY A C 1
ATOM 1242 O O . GLY A 1 156 ? -9.082 -13.669 -37.370 1.00 60.47 156 GLY A O 1
ATOM 1243 N N . GLN A 1 157 ? -9.625 -12.360 -35.626 1.00 60.22 157 GLN A N 1
ATOM 1244 C CA . GLN A 1 157 ? -9.735 -11.123 -36.414 1.00 60.22 157 GLN A CA 1
ATOM 1245 C C . GLN A 1 157 ? -8.396 -10.610 -36.972 1.00 60.22 157 GLN A C 1
ATOM 1247 O O . GLN A 1 157 ? -8.366 -10.095 -38.087 1.00 60.22 157 GLN A O 1
ATOM 1252 N N . MET A 1 158 ? -7.272 -10.768 -36.262 1.00 56.38 158 MET A N 1
ATOM 1253 C CA . MET A 1 158 ? -5.967 -10.335 -36.799 1.00 56.38 158 MET A CA 1
ATOM 1254 C C . MET A 1 158 ? -5.493 -11.178 -37.994 1.00 56.38 158 MET A C 1
ATOM 1256 O O . MET A 1 158 ? -4.730 -10.691 -38.827 1.00 56.38 158 MET A O 1
ATOM 1260 N N . ARG A 1 159 ? -5.930 -12.440 -38.109 1.00 56.62 159 ARG A N 1
ATOM 1261 C CA . ARG A 1 159 ? -5.539 -13.299 -39.237 1.00 56.62 159 ARG A CA 1
ATOM 1262 C C . ARG A 1 159 ? -6.267 -12.951 -40.536 1.00 56.62 159 ARG A C 1
ATOM 1264 O O . ARG A 1 159 ? -5.666 -13.106 -41.597 1.00 56.62 159 ARG A O 1
ATOM 1271 N N . SER A 1 160 ? -7.500 -12.445 -40.478 1.00 56.53 160 SER A N 1
ATOM 1272 C CA . SER A 1 160 ? -8.258 -12.087 -41.686 1.00 56.53 160 SER A CA 1
ATOM 1273 C C . SER A 1 160 ? -7.824 -10.750 -42.301 1.00 56.53 160 SER A C 1
ATOM 1275 O O . SER A 1 160 ? -7.816 -10.619 -43.523 1.00 56.53 160 SER A O 1
ATOM 1277 N N . SER A 1 161 ? -7.373 -9.777 -41.501 1.00 56.94 161 SER A N 1
ATOM 1278 C CA . SER A 1 161 ? -6.920 -8.469 -42.012 1.00 56.94 161 SER A CA 1
ATOM 1279 C C . SER A 1 161 ? -5.521 -8.490 -42.649 1.00 56.94 161 SER A C 1
ATOM 1281 O O . SER A 1 161 ? -5.204 -7.639 -43.481 1.00 56.94 161 SER A O 1
ATOM 1283 N N . SER A 1 162 ? -4.690 -9.487 -42.323 1.00 53.06 162 SER A N 1
ATOM 1284 C CA . SER A 1 162 ? -3.324 -9.616 -42.854 1.00 53.06 162 SER A CA 1
ATOM 1285 C C . SER A 1 162 ? -3.252 -10.132 -44.299 1.00 53.06 162 SER A C 1
ATOM 1287 O O . SER A 1 162 ? -2.227 -9.931 -44.949 1.00 53.06 162 SER A O 1
ATOM 1289 N N . TRP A 1 163 ? -4.290 -10.801 -44.810 1.00 55.69 163 TRP A N 1
ATOM 1290 C CA . TRP A 1 163 ? -4.290 -11.349 -46.177 1.00 55.69 163 TRP A CA 1
ATOM 1291 C C . TRP A 1 163 ? -4.965 -10.428 -47.206 1.00 55.69 163 TRP A C 1
ATOM 1293 O O . TRP A 1 163 ? -4.696 -10.551 -48.397 1.00 55.69 163 TRP A O 1
ATOM 1303 N N . GLY A 1 164 ? -5.773 -9.454 -46.770 1.00 54.94 164 GLY A N 1
ATOM 1304 C CA . GLY A 1 164 ? -6.509 -8.550 -47.667 1.00 54.94 164 GLY A CA 1
ATOM 1305 C C . GLY A 1 164 ? -5.707 -7.375 -48.243 1.00 54.94 164 GLY A C 1
ATOM 1306 O O . GLY A 1 164 ? -6.161 -6.729 -49.180 1.00 54.94 164 GLY A O 1
ATOM 1307 N N . THR A 1 165 ? -4.515 -7.070 -47.720 1.00 55.28 165 THR A N 1
ATOM 1308 C CA . THR A 1 165 ? -3.768 -5.848 -48.090 1.00 55.28 165 THR A CA 1
ATOM 1309 C C . THR A 1 165 ? -2.595 -6.071 -49.047 1.00 55.28 165 THR A C 1
ATOM 1311 O O . THR A 1 165 ? -1.989 -5.098 -49.498 1.00 55.28 165 THR A O 1
ATOM 1314 N N . ARG A 1 166 ? -2.279 -7.319 -49.429 1.00 51.50 166 ARG A N 1
ATOM 1315 C CA . ARG A 1 166 ? -1.185 -7.602 -50.383 1.00 51.50 166 ARG A CA 1
ATOM 1316 C C . ARG A 1 166 ? -1.581 -7.557 -51.858 1.00 51.50 166 ARG A C 1
ATOM 1318 O O . ARG A 1 166 ? -0.696 -7.414 -52.694 1.00 51.50 166 ARG A O 1
ATOM 1325 N N . THR A 1 167 ? -2.865 -7.614 -52.197 1.00 54.91 167 THR A N 1
ATOM 1326 C CA . THR A 1 167 ? -3.318 -7.594 -53.601 1.00 54.91 167 THR A CA 1
ATOM 1327 C C . THR A 1 167 ? -3.623 -6.191 -54.135 1.00 54.91 167 THR A C 1
ATOM 1329 O O . THR A 1 167 ? -3.698 -6.012 -55.345 1.00 54.91 167 THR A O 1
ATOM 1332 N N . ALA A 1 168 ? -3.715 -5.166 -53.279 1.00 53.88 168 ALA A N 1
ATOM 1333 C CA . ALA A 1 168 ? -4.132 -3.820 -53.694 1.00 53.88 168 ALA A CA 1
ATOM 1334 C C . ALA A 1 168 ? -3.001 -2.896 -54.201 1.00 53.88 168 ALA A C 1
ATOM 1336 O O . ALA A 1 168 ? -3.286 -1.814 -54.702 1.00 53.88 168 ALA A O 1
ATOM 1337 N N . LYS A 1 169 ? -1.718 -3.277 -54.085 1.00 53.44 169 LYS A N 1
ATOM 1338 C CA . LYS A 1 169 ? -0.583 -2.400 -54.465 1.00 53.44 169 LYS A CA 1
ATOM 1339 C C . LYS A 1 169 ? 0.090 -2.719 -55.803 1.00 53.44 169 LYS A C 1
ATOM 1341 O O . LYS A 1 169 ? 0.980 -1.978 -56.204 1.00 53.44 169 LYS A O 1
ATOM 1346 N N . ILE A 1 170 ? -0.330 -3.767 -56.513 1.00 55.47 170 ILE A N 1
ATOM 1347 C CA . ILE A 1 170 ? 0.290 -4.153 -57.797 1.00 55.47 170 ILE A CA 1
ATOM 1348 C C . ILE A 1 170 ? -0.384 -3.461 -59.004 1.00 55.47 170 ILE A C 1
ATOM 1350 O O . ILE A 1 170 ? 0.188 -3.430 -60.089 1.00 55.47 170 ILE A O 1
ATOM 1354 N N . SER A 1 171 ? -1.546 -2.816 -58.845 1.00 55.19 171 SER A N 1
ATOM 1355 C CA . SER A 1 171 ? -2.275 -2.216 -59.978 1.00 55.19 171 SER A CA 1
ATOM 1356 C C . SER A 1 171 ? -1.939 -0.751 -60.299 1.00 55.19 171 SER A C 1
ATOM 1358 O O . SER A 1 171 ? -2.501 -0.216 -61.250 1.00 55.19 171 SER A O 1
ATOM 1360 N N . LEU A 1 172 ? -1.029 -0.088 -59.572 1.00 54.56 172 LEU A N 1
ATOM 1361 C CA . LEU A 1 172 ? -0.719 1.339 -59.785 1.00 54.56 172 LEU A CA 1
ATOM 1362 C C . LEU A 1 172 ? 0.606 1.596 -60.526 1.00 54.56 172 LEU A C 1
ATOM 1364 O O . LEU A 1 172 ? 1.286 2.589 -60.294 1.00 54.56 172 LEU A O 1
ATOM 1368 N N . GLY A 1 173 ? 0.971 0.698 -61.441 1.00 55.38 173 GLY A N 1
ATOM 1369 C CA . GLY A 1 173 ? 2.083 0.884 -62.370 1.00 55.38 173 GLY A CA 1
ATOM 1370 C C . GLY A 1 173 ? 1.624 0.790 -63.822 1.00 55.38 173 GLY A C 1
ATOM 1371 O O . GLY A 1 173 ? 1.799 -0.261 -64.426 1.00 55.38 173 GLY A O 1
ATOM 1372 N N . LYS A 1 174 ? 1.039 1.862 -64.381 1.00 52.59 174 LYS A N 1
ATOM 1373 C CA . LYS A 1 174 ? 1.074 2.190 -65.828 1.00 52.59 174 LYS A CA 1
ATOM 1374 C C . LYS A 1 174 ? 0.226 3.423 -66.151 1.00 52.59 174 LYS A C 1
ATOM 1376 O O . LYS A 1 174 ? -0.988 3.309 -66.276 1.00 52.59 174 LYS A O 1
ATOM 1381 N N . ARG A 1 175 ? 0.881 4.569 -66.336 1.00 46.69 175 ARG A N 1
ATOM 1382 C CA . ARG A 1 175 ? 0.540 5.699 -67.236 1.00 46.69 175 ARG A CA 1
ATOM 1383 C C . ARG A 1 175 ? 1.595 6.773 -66.939 1.00 46.69 175 ARG A C 1
ATOM 1385 O O . ARG A 1 175 ? 1.631 7.259 -65.818 1.00 46.69 175 ARG A O 1
ATOM 1392 N N . ARG A 1 176 ? 2.689 6.729 -67.705 1.00 52.81 176 ARG A N 1
ATOM 1393 C CA . ARG A 1 176 ? 2.996 7.603 -68.856 1.00 52.81 176 ARG A CA 1
ATOM 1394 C C . ARG A 1 176 ? 3.376 8.996 -68.390 1.00 52.81 176 ARG A C 1
ATOM 1396 O O . ARG A 1 176 ? 2.476 9.673 -67.864 1.00 52.81 176 ARG A O 1
#

Radius of gyration: 36.37 Å; chains: 1; bounding box: 76×53×104 Å

Foldseek 3Di:
DVVVVVVVVVVVVVVVVVVVVVVVVVVVPPPPPPVPPVVPVPWPKDADDDDVQVVCVVVVHDDDDRIDTDDRDPPPPPPDPDPPDDPVVVVVVVVVVVPPPDPDDPDDDDDPVVVVPPPQPPVNVVVVVVVVVVVVVVVVVVVVVVVVVVVVVVVVVVVVVVVPPPPPPPPPPDDD

Secondary structure (DSSP, 8-state):
--HHHHHHHHHHHHHHHHHHHHHHHHHHS--------------EEEE--SSHHHHHHHTTPPPPPSEEEEP--S------------HHHHHHHHHHHHHHS-SS-------HHHHS-----HHHHHHHHHHHHHHHHHHHHHHHHHHHHHHHHHHHHHHHHTTSSSSTTSS-----

pLDDT: mean 71.21, std 15.76, range [43.41, 95.62]